Protein AF-A0A9Q9IT83-F1 (afdb_monomer_lite)

Sequence (117 aa):
MTSSQVRGDVVDVLTTDHREVTALLGEIRATTDPQARRDLADTAISELVRHTVAEERGRVPHEELTELAAKVETAKKLAPTRPHPGAPNSELFHKLVGPGVGLVDRLRDKLTGRATG

Radius of gyration: 18.17 Å; chains: 1; bounding box: 40×49×37 Å

Secondary structure (DSSP, 8-state):
--HHHHHHHHHHHHHHHHHHHHHHHHHHHH---HHHHHHHHHHHHHHHHHHHHHHHTS---HHHHHHHHHHHHHHHHHS-SS--TT----HHHHHHTHHHHHHHHHHHHHHTTPPP-

pLDDT: mean 71.19, std 15.66, range [37.88, 97.19]

Structure (mmCIF, N/CA/C/O backbone):
data_AF-A0A9Q9IT83-F1
#
_entry.id   AF-A0A9Q9IT83-F1
#
loop_
_atom_site.group_PDB
_atom_site.id
_atom_site.type_symbol
_atom_site.label_atom_id
_atom_site.label_alt_id
_atom_site.label_comp_id
_atom_site.label_asym_id
_atom_site.label_entity_id
_atom_site.label_seq_id
_atom_site.pdbx_PDB_ins_code
_atom_site.Cartn_x
_atom_site.Cartn_y
_atom_site.Cartn_z
_atom_site.occupancy
_atom_site.B_iso_or_equiv
_atom_site.auth_seq_id
_atom_site.auth_comp_id
_atom_site.auth_asym_id
_atom_site.auth_atom_id
_atom_site.pdbx_PDB_model_num
ATOM 1 N N . MET A 1 1 ? -18.956 20.561 7.533 1.00 47.31 1 MET A N 1
ATOM 2 C CA . MET A 1 1 ? -18.461 19.264 7.017 1.00 47.31 1 MET A CA 1
ATOM 3 C C . MET A 1 1 ? -18.379 18.312 8.201 1.00 47.31 1 MET A C 1
ATOM 5 O O . MET A 1 1 ? -17.879 18.726 9.239 1.00 47.3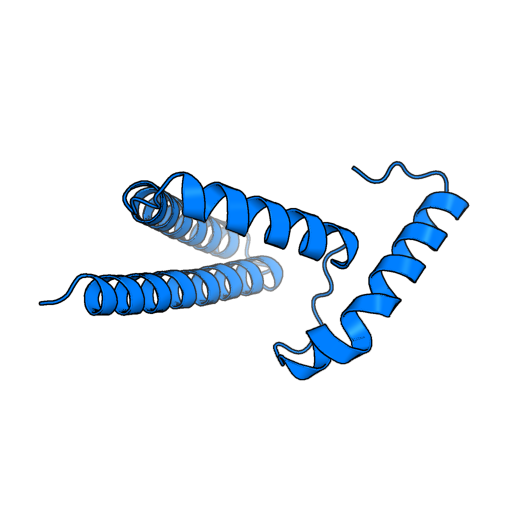1 1 MET A O 1
ATOM 9 N N . THR A 1 2 ? -18.983 17.126 8.120 1.00 47.88 2 THR A N 1
ATOM 10 C CA . THR A 1 2 ? -19.104 16.186 9.252 1.00 47.88 2 THR A CA 1
ATOM 11 C C . THR A 1 2 ? -17.830 15.342 9.403 1.00 47.88 2 THR A C 1
ATOM 13 O O . THR A 1 2 ? -17.149 15.063 8.419 1.00 47.88 2 THR A O 1
ATOM 16 N N . SER A 1 3 ? -17.496 14.918 10.628 1.00 56.59 3 SER A N 1
ATOM 17 C CA . SER A 1 3 ? -16.294 14.110 10.927 1.00 56.59 3 SER A CA 1
ATOM 18 C C . SER A 1 3 ? -16.241 12.781 10.160 1.00 56.59 3 SER A C 1
ATOM 20 O O . SER A 1 3 ? -15.165 12.307 9.809 1.00 56.59 3 SER A O 1
ATOM 22 N N . SER A 1 4 ? -17.405 12.211 9.845 1.00 59.00 4 SER A N 1
ATOM 23 C CA . SER A 1 4 ? -17.544 10.999 9.032 1.00 59.00 4 SER A CA 1
ATOM 24 C C . SER A 1 4 ? -17.077 11.187 7.585 1.00 59.00 4 SER A C 1
ATOM 26 O O . SER A 1 4 ? -16.536 10.245 7.012 1.00 59.00 4 SER A O 1
ATOM 28 N N . GLN A 1 5 ? -17.243 12.379 7.003 1.00 55.31 5 GLN A N 1
ATOM 29 C CA . GLN A 1 5 ? -16.873 12.634 5.610 1.00 55.31 5 GLN A CA 1
ATOM 30 C C . GLN A 1 5 ? -15.370 12.886 5.445 1.00 55.31 5 GLN A C 1
ATOM 32 O O . GLN A 1 5 ? -14.778 12.411 4.486 1.00 55.31 5 GLN A O 1
ATOM 37 N N . VAL A 1 6 ? -14.739 13.541 6.427 1.00 60.88 6 VAL A N 1
ATOM 38 C CA . VAL A 1 6 ? -13.271 13.689 6.490 1.00 60.88 6 VAL A CA 1
ATOM 39 C C . VAL A 1 6 ? -12.588 12.324 6.645 1.00 60.88 6 VAL A C 1
ATOM 41 O O . VAL A 1 6 ? -11.530 12.088 6.077 1.00 60.88 6 VAL A O 1
ATOM 44 N N . ARG A 1 7 ? -13.206 11.394 7.384 1.00 59.25 7 ARG A N 1
ATOM 45 C CA . ARG A 1 7 ? -12.665 10.045 7.587 1.00 59.25 7 ARG A CA 1
ATOM 46 C C . ARG A 1 7 ? -12.676 9.190 6.314 1.00 59.25 7 ARG A C 1
ATOM 48 O O . ARG A 1 7 ? -11.723 8.452 6.101 1.00 59.25 7 ARG A O 1
ATOM 55 N N . GLY A 1 8 ? -13.728 9.280 5.496 1.00 63.31 8 GLY A N 1
ATOM 56 C CA . GLY A 1 8 ? -13.794 8.571 4.210 1.00 63.31 8 GLY A CA 1
ATOM 57 C C . GLY A 1 8 ? -12.712 9.043 3.237 1.00 63.31 8 GLY A C 1
ATOM 58 O O . GLY A 1 8 ? -11.978 8.226 2.698 1.00 63.31 8 GLY A O 1
ATOM 59 N N . ASP A 1 9 ? -12.544 10.361 3.132 1.00 73.38 9 ASP A N 1
ATOM 60 C CA . ASP A 1 9 ? -11.536 11.007 2.281 1.00 73.38 9 ASP A CA 1
ATOM 61 C C . ASP A 1 9 ? -10.099 10.582 2.645 1.00 73.38 9 ASP A C 1
ATOM 63 O O . ASP A 1 9 ? -9.320 10.175 1.787 1.00 73.38 9 ASP A O 1
ATOM 67 N N . VAL A 1 10 ? -9.766 10.551 3.942 1.00 70.75 10 VAL A N 1
ATOM 68 C CA . VAL A 1 10 ? -8.450 10.077 4.410 1.00 70.75 10 VAL A CA 1
ATOM 69 C C . VAL A 1 10 ? -8.222 8.602 4.068 1.00 70.75 10 VAL A C 1
ATOM 71 O O . VAL A 1 10 ? -7.132 8.241 3.638 1.00 70.75 10 VAL A O 1
ATOM 74 N N . VAL A 1 11 ? -9.228 7.737 4.231 1.00 73.50 11 VAL A N 1
ATOM 75 C CA . VAL A 1 11 ? -9.090 6.305 3.910 1.00 73.50 11 VAL A CA 1
ATOM 76 C C . VAL A 1 11 ? -8.863 6.088 2.412 1.00 73.50 11 VAL A C 1
ATOM 78 O O . VAL A 1 11 ? -8.021 5.265 2.044 1.00 73.50 11 VAL A O 1
ATOM 81 N N . ASP A 1 12 ? -9.570 6.822 1.555 1.00 73.56 12 ASP A N 1
ATOM 82 C CA . ASP A 1 12 ? -9.425 6.717 0.100 1.00 73.56 12 ASP A CA 1
ATOM 83 C C . ASP A 1 12 ? -8.045 7.196 -0.371 1.00 73.56 12 ASP A C 1
ATOM 85 O O . ASP A 1 12 ? -7.401 6.518 -1.180 1.00 73.56 12 ASP A O 1
ATOM 89 N N . VAL A 1 13 ? -7.550 8.307 0.186 1.00 74.31 13 VAL A N 1
ATOM 90 C CA . VAL A 1 13 ? -6.193 8.817 -0.075 1.00 74.31 13 VAL A CA 1
ATOM 91 C C . VAL A 1 13 ? -5.141 7.797 0.363 1.00 74.31 13 VAL A C 1
ATOM 93 O O . VAL A 1 13 ? -4.350 7.348 -0.461 1.00 74.31 13 VAL A O 1
ATOM 96 N N . LEU A 1 14 ? -5.190 7.328 1.614 1.00 72.31 14 LEU A N 1
ATOM 97 C CA . LEU A 1 14 ? -4.208 6.368 2.136 1.00 72.31 14 LEU A CA 1
ATOM 98 C C . LEU A 1 14 ? -4.229 5.031 1.373 1.00 72.31 14 LEU A C 1
ATOM 100 O O . LEU A 1 14 ? -3.191 4.409 1.147 1.00 72.31 14 LEU A O 1
ATOM 104 N N . THR A 1 15 ? -5.405 4.579 0.933 1.00 77.94 15 THR A N 1
ATOM 105 C CA . THR A 1 15 ? -5.525 3.353 0.128 1.00 77.94 15 THR A CA 1
ATOM 106 C C . THR A 1 15 ? -4.957 3.538 -1.280 1.00 77.94 15 THR A C 1
ATOM 108 O O . THR A 1 15 ? -4.418 2.588 -1.855 1.00 77.94 15 THR A O 1
ATOM 111 N N . THR A 1 16 ? -5.079 4.738 -1.847 1.00 78.31 16 THR A N 1
ATOM 112 C CA . THR A 1 16 ? -4.497 5.086 -3.149 1.00 78.31 16 THR A CA 1
ATOM 113 C C . THR A 1 16 ? -2.975 5.109 -3.056 1.00 78.31 16 THR A C 1
ATOM 115 O O . THR A 1 16 ? -2.329 4.372 -3.804 1.00 78.31 16 THR A O 1
ATOM 118 N N . ASP A 1 17 ? -2.421 5.806 -2.061 1.00 77.12 17 ASP A N 1
ATOM 119 C CA . ASP A 1 17 ? -0.977 5.860 -1.794 1.00 77.12 17 ASP A CA 1
ATOM 120 C C . ASP A 1 17 ? -0.364 4.450 -1.685 1.00 77.12 17 ASP A C 1
ATOM 122 O O . ASP A 1 17 ? 0.663 4.140 -2.291 1.00 77.12 17 ASP A O 1
ATOM 126 N N . HIS A 1 18 ? -1.028 3.531 -0.972 1.00 80.62 18 HIS A N 1
ATOM 127 C CA . HIS A 1 18 ? -0.556 2.150 -0.836 1.00 80.62 18 HIS A CA 1
ATOM 128 C C . HIS A 1 18 ? -0.464 1.389 -2.167 1.00 80.62 18 HIS A C 1
ATOM 130 O O . HIS A 1 18 ? 0.444 0.566 -2.356 1.00 80.62 18 HIS A O 1
ATOM 136 N N . ARG A 1 19 ? -1.390 1.629 -3.104 1.00 80.50 19 ARG A N 1
ATOM 137 C CA . ARG A 1 19 ? -1.344 0.997 -4.433 1.00 80.50 19 ARG A CA 1
ATOM 138 C C . ARG A 1 19 ? -0.169 1.529 -5.245 1.00 80.50 19 ARG A C 1
ATOM 140 O O . ARG A 1 19 ? 0.508 0.737 -5.899 1.00 80.50 19 ARG A O 1
ATOM 147 N N . GLU A 1 20 ? 0.096 2.827 -5.159 1.00 81.06 20 GLU A N 1
ATOM 148 C CA . GLU A 1 20 ? 1.208 3.484 -5.850 1.00 81.06 20 GLU A CA 1
ATOM 149 C C . GLU A 1 20 ? 2.563 2.984 -5.338 1.00 81.06 20 GLU A C 1
ATOM 151 O O . GLU A 1 20 ? 3.407 2.555 -6.127 1.00 81.06 20 GLU A O 1
ATOM 156 N N . VAL A 1 21 ? 2.740 2.889 -4.016 1.00 82.25 21 VAL A N 1
ATOM 157 C CA . VAL A 1 21 ? 3.953 2.300 -3.418 1.00 82.25 21 VAL A CA 1
ATOM 158 C C . VAL A 1 21 ? 4.129 0.837 -3.840 1.00 82.25 21 VAL A C 1
ATOM 160 O O . VAL A 1 21 ? 5.237 0.401 -4.158 1.00 82.25 21 VAL A O 1
ATOM 163 N N . THR A 1 22 ? 3.043 0.061 -3.895 1.00 82.25 22 THR A N 1
ATOM 164 C CA . THR A 1 22 ? 3.103 -1.342 -4.341 1.00 82.25 22 THR A CA 1
ATOM 165 C C . THR A 1 22 ? 3.547 -1.457 -5.802 1.00 82.25 22 THR A C 1
ATOM 167 O O . THR A 1 22 ? 4.334 -2.353 -6.125 1.00 82.25 22 THR A O 1
ATOM 170 N N . ALA A 1 23 ? 3.090 -0.551 -6.671 1.00 83.50 23 ALA A N 1
ATOM 171 C CA . ALA A 1 23 ? 3.515 -0.486 -8.066 1.00 83.50 23 ALA A CA 1
ATOM 172 C C . ALA A 1 23 ? 5.014 -0.166 -8.183 1.00 83.50 23 ALA A C 1
ATOM 174 O O . ALA A 1 23 ? 5.740 -0.924 -8.829 1.00 83.50 23 ALA A O 1
ATOM 175 N N . LEU A 1 24 ? 5.505 0.844 -7.452 1.00 83.88 24 LEU A N 1
ATOM 176 C CA . LEU A 1 24 ? 6.933 1.197 -7.404 1.00 83.88 24 LEU A CA 1
ATOM 177 C C . LEU A 1 24 ? 7.806 0.012 -6.958 1.00 83.88 24 LEU A C 1
ATOM 179 O O . LEU A 1 24 ? 8.824 -0.293 -7.578 1.00 83.88 24 LEU A O 1
ATOM 183 N N . LEU A 1 25 ? 7.389 -0.731 -5.927 1.00 87.19 25 LEU A N 1
ATOM 184 C CA . LEU A 1 25 ? 8.092 -1.944 -5.479 1.00 87.19 25 LEU A CA 1
ATOM 185 C C . LEU A 1 25 ? 8.049 -3.083 -6.510 1.00 87.19 25 LEU A C 1
ATOM 187 O O . LEU A 1 25 ? 8.918 -3.963 -6.506 1.00 87.19 25 LEU A O 1
ATOM 191 N N . GLY A 1 26 ? 7.015 -3.128 -7.349 1.00 85.94 26 GLY A N 1
ATOM 192 C CA . GLY A 1 26 ? 6.941 -4.022 -8.502 1.00 85.94 26 GLY A CA 1
ATOM 193 C C . GLY A 1 26 ? 7.976 -3.649 -9.563 1.00 85.94 26 GLY A C 1
ATOM 194 O O . GLY A 1 26 ? 8.749 -4.506 -9.993 1.00 85.94 26 GLY A O 1
ATOM 195 N N . GLU A 1 27 ? 8.056 -2.368 -9.916 1.00 88.88 27 GLU A N 1
ATOM 196 C CA . GLU A 1 27 ? 9.000 -1.836 -10.906 1.00 88.88 27 GLU A CA 1
ATOM 197 C C . GLU A 1 27 ? 10.461 -1.998 -10.470 1.00 88.88 27 GLU A C 1
ATOM 199 O O . GLU A 1 27 ? 11.288 -2.471 -11.250 1.00 88.88 27 GLU A O 1
ATOM 204 N N . ILE A 1 28 ? 10.773 -1.729 -9.197 1.00 92.06 28 ILE A N 1
ATOM 205 C CA . ILE A 1 28 ? 12.103 -1.961 -8.602 1.00 92.06 28 ILE A CA 1
ATOM 206 C C . ILE A 1 28 ? 12.538 -3.424 -8.753 1.00 92.06 28 ILE A C 1
ATOM 208 O O . ILE A 1 28 ? 13.716 -3.703 -8.983 1.00 92.06 28 ILE A O 1
ATOM 212 N N . ARG A 1 29 ? 11.601 -4.370 -8.611 1.00 89.19 29 ARG A N 1
ATOM 213 C CA . ARG A 1 29 ? 11.876 -5.807 -8.765 1.00 89.19 29 ARG A CA 1
ATOM 214 C C . ARG A 1 29 ? 12.043 -6.223 -10.223 1.00 89.19 29 ARG A C 1
ATOM 216 O O . ARG A 1 29 ? 12.793 -7.158 -10.487 1.00 89.19 29 ARG A O 1
ATOM 223 N N . ALA A 1 30 ? 11.344 -5.563 -11.142 1.00 91.88 30 ALA A N 1
ATOM 224 C CA . ALA A 1 30 ? 11.400 -5.860 -12.569 1.00 91.88 30 ALA A CA 1
ATOM 225 C C . ALA A 1 30 ? 12.609 -5.219 -13.272 1.00 91.88 30 ALA A C 1
ATOM 227 O O . ALA A 1 30 ? 13.081 -5.750 -14.276 1.00 91.88 30 ALA A O 1
ATOM 228 N N . THR A 1 31 ? 13.118 -4.092 -12.765 1.00 93.44 31 THR A N 1
ATOM 229 C CA . THR A 1 31 ? 14.202 -3.355 -13.421 1.00 93.44 31 THR A CA 1
ATOM 230 C C . THR A 1 31 ? 15.576 -4.001 -13.220 1.00 93.44 31 THR A C 1
ATOM 232 O O . THR A 1 31 ? 15.989 -4.368 -12.114 1.00 93.44 31 THR A O 1
ATOM 235 N N . THR A 1 32 ? 16.332 -4.102 -14.312 1.00 94.69 32 THR A N 1
ATOM 236 C CA . THR A 1 32 ? 17.718 -4.589 -14.308 1.00 94.69 32 THR A CA 1
ATOM 237 C C . THR A 1 32 ? 18.741 -3.456 -14.287 1.00 94.69 32 THR A C 1
ATOM 239 O O . THR A 1 32 ? 19.891 -3.701 -13.924 1.00 94.69 32 THR A O 1
ATOM 242 N N . ASP A 1 33 ? 18.342 -2.231 -14.645 1.00 97.19 33 ASP A N 1
ATOM 243 C CA . ASP A 1 33 ? 19.225 -1.064 -14.652 1.00 97.19 33 ASP A CA 1
ATOM 244 C C . ASP A 1 33 ? 19.501 -0.576 -13.216 1.00 97.19 33 ASP A C 1
ATOM 246 O O . ASP A 1 33 ? 18.568 -0.205 -12.496 1.00 97.19 33 ASP A O 1
ATOM 250 N N . PRO A 1 34 ? 20.771 -0.551 -12.765 1.00 94.50 34 PRO A N 1
ATOM 251 C CA . PRO A 1 34 ? 21.116 -0.072 -11.434 1.00 94.50 34 PRO A CA 1
ATOM 252 C C . PRO A 1 34 ? 20.749 1.390 -11.175 1.00 94.50 34 PRO A C 1
ATOM 254 O O . PRO A 1 34 ? 20.497 1.717 -10.016 1.00 94.50 34 PRO A O 1
ATOM 257 N N . GLN A 1 35 ? 20.762 2.260 -12.192 1.00 94.69 35 GLN A N 1
ATOM 258 C CA . GLN A 1 35 ? 20.426 3.673 -12.002 1.00 94.69 35 GLN A CA 1
ATOM 259 C C . GLN A 1 35 ? 18.917 3.852 -11.846 1.00 94.69 35 GLN A C 1
ATOM 261 O O . GLN A 1 35 ? 18.490 4.325 -10.797 1.00 94.69 35 GLN A O 1
ATOM 266 N N . ALA A 1 36 ? 18.116 3.345 -12.786 1.00 93.25 36 ALA A N 1
ATOM 267 C CA . ALA A 1 36 ? 16.658 3.364 -12.669 1.00 93.25 36 ALA A CA 1
ATOM 268 C C . ALA A 1 36 ? 16.164 2.706 -11.372 1.00 93.25 36 ALA A C 1
ATOM 270 O O . ALA A 1 36 ? 15.224 3.186 -10.746 1.00 93.25 36 ALA A O 1
ATOM 271 N N . ARG A 1 37 ? 16.818 1.629 -10.911 1.00 95.69 37 ARG A N 1
ATOM 272 C 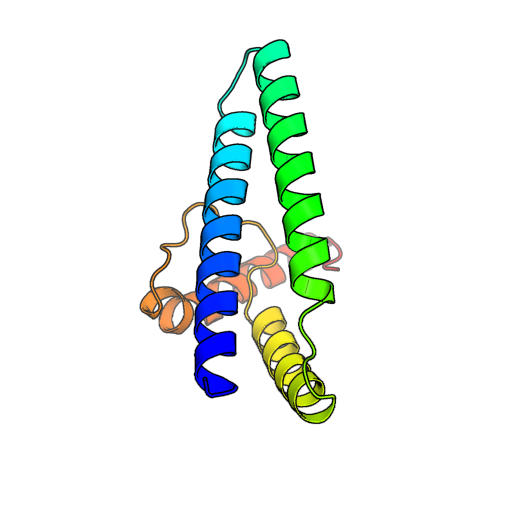CA . ARG A 1 37 ? 16.473 0.998 -9.628 1.00 95.69 37 ARG A CA 1
ATOM 273 C C . ARG A 1 37 ? 16.671 1.928 -8.432 1.00 95.69 37 ARG A C 1
ATOM 275 O O . ARG A 1 37 ? 15.875 1.868 -7.500 1.00 95.69 37 ARG A O 1
ATOM 282 N N . ARG A 1 38 ? 17.736 2.738 -8.432 1.00 94.06 38 ARG A N 1
ATOM 283 C CA . ARG A 1 38 ? 17.983 3.730 -7.375 1.00 94.06 38 ARG A CA 1
ATOM 284 C C . ARG A 1 38 ? 16.939 4.836 -7.420 1.00 94.06 38 ARG A C 1
ATOM 286 O O . ARG A 1 38 ? 16.328 5.104 -6.397 1.00 94.06 38 ARG A O 1
ATOM 293 N N . ASP A 1 39 ? 16.665 5.373 -8.604 1.00 95.75 39 ASP A N 1
ATOM 294 C CA . ASP A 1 39 ? 15.706 6.469 -8.775 1.00 95.75 39 ASP A CA 1
ATOM 295 C C . ASP A 1 39 ? 14.281 6.050 -8.341 1.00 95.75 39 ASP A C 1
ATOM 297 O O . ASP A 1 39 ? 13.572 6.788 -7.649 1.00 95.75 39 ASP A O 1
ATOM 301 N N . LEU A 1 40 ? 13.874 4.816 -8.665 1.00 94.25 40 LEU A N 1
ATOM 302 C CA . LEU A 1 40 ? 12.609 4.238 -8.200 1.00 94.25 40 LEU A CA 1
ATOM 303 C C . LEU A 1 40 ? 12.589 4.015 -6.680 1.00 94.25 40 LEU A C 1
ATOM 305 O O . LEU A 1 40 ? 11.559 4.232 -6.040 1.00 94.25 40 LEU A O 1
ATOM 309 N N . ALA A 1 41 ? 13.709 3.589 -6.089 1.00 92.38 41 ALA A N 1
ATOM 310 C CA . ALA A 1 41 ? 13.816 3.414 -4.642 1.00 92.38 41 ALA A CA 1
ATOM 311 C C . ALA A 1 41 ? 13.718 4.755 -3.899 1.00 92.38 41 ALA A C 1
ATOM 313 O O . ALA A 1 41 ? 12.986 4.842 -2.916 1.00 92.38 41 ALA A O 1
ATOM 314 N N . ASP A 1 42 ? 14.378 5.802 -4.394 1.00 94.81 42 ASP A N 1
ATOM 315 C CA . ASP A 1 42 ? 14.291 7.153 -3.830 1.00 94.81 42 ASP A CA 1
ATOM 316 C C . ASP A 1 42 ? 12.854 7.691 -3.893 1.00 94.81 42 ASP A C 1
ATOM 318 O O . ASP A 1 42 ? 12.351 8.263 -2.922 1.00 94.81 42 ASP A O 1
ATOM 322 N N . THR A 1 43 ? 12.155 7.421 -4.999 1.00 93.69 43 THR A N 1
ATOM 323 C CA . THR A 1 43 ? 10.730 7.747 -5.149 1.00 93.69 43 THR A CA 1
ATOM 324 C C . THR A 1 43 ? 9.879 7.010 -4.110 1.00 93.69 43 THR A C 1
ATOM 326 O O . THR A 1 43 ? 9.114 7.640 -3.381 1.00 93.69 43 THR A O 1
ATOM 329 N N . ALA A 1 44 ? 10.056 5.693 -3.967 1.00 89.12 44 ALA A N 1
ATOM 330 C CA . ALA A 1 44 ? 9.324 4.895 -2.981 1.00 89.12 44 ALA A CA 1
ATOM 331 C C . ALA A 1 44 ? 9.582 5.358 -1.536 1.00 89.12 44 ALA A C 1
ATOM 333 O O . ALA A 1 44 ? 8.658 5.390 -0.724 1.00 89.12 44 ALA A O 1
ATOM 334 N N . ILE A 1 45 ? 10.819 5.752 -1.213 1.00 90.38 45 ILE A N 1
ATOM 335 C CA . ILE A 1 45 ? 11.179 6.308 0.098 1.00 90.38 45 ILE A CA 1
ATOM 336 C C . ILE A 1 45 ? 10.446 7.632 0.344 1.00 90.38 45 ILE A C 1
ATOM 338 O O . ILE A 1 45 ? 9.890 7.823 1.425 1.00 90.38 45 ILE A O 1
ATOM 342 N N . SER A 1 46 ? 10.416 8.535 -0.641 1.00 89.50 46 SER A N 1
ATOM 343 C CA . SER A 1 46 ? 9.718 9.822 -0.515 1.00 89.50 46 SER A CA 1
ATOM 344 C C . SER A 1 46 ? 8.221 9.641 -0.248 1.00 89.50 46 SER A C 1
ATOM 346 O O . SER A 1 46 ? 7.677 10.271 0.664 1.00 89.50 46 SER A O 1
ATOM 348 N N . GLU A 1 47 ? 7.573 8.740 -0.990 1.00 87.06 47 GLU A N 1
ATOM 349 C CA . GLU A 1 47 ? 6.147 8.446 -0.821 1.00 87.06 47 GLU A CA 1
ATOM 350 C C . GLU A 1 47 ? 5.853 7.787 0.537 1.00 87.06 47 GLU A C 1
ATOM 352 O O . GLU A 1 47 ? 4.950 8.227 1.246 1.00 87.06 47 GLU A O 1
ATOM 357 N N . LEU A 1 48 ? 6.671 6.827 0.988 1.00 85.94 48 LEU A N 1
ATOM 358 C CA . LEU A 1 48 ? 6.526 6.206 2.316 1.00 85.94 48 LEU A CA 1
ATOM 359 C C . LEU A 1 48 ? 6.656 7.216 3.465 1.00 85.94 48 LEU A C 1
ATOM 361 O O . LEU A 1 48 ? 5.894 7.175 4.435 1.00 85.94 48 LEU A O 1
ATOM 365 N N . VAL A 1 49 ? 7.612 8.142 3.374 1.00 86.56 49 VAL A N 1
ATOM 366 C CA . VAL A 1 49 ? 7.784 9.188 4.393 1.00 86.56 49 VAL A CA 1
ATOM 367 C C . VAL A 1 49 ? 6.571 10.117 4.419 1.00 86.56 49 VAL A C 1
ATOM 369 O O . VAL A 1 49 ? 6.078 10.453 5.495 1.00 86.56 49 VAL A O 1
ATOM 372 N N . ARG A 1 50 ? 6.049 10.511 3.252 1.00 80.81 50 ARG A N 1
ATOM 373 C CA . ARG A 1 50 ? 4.840 11.345 3.168 1.00 80.81 50 ARG A CA 1
ATOM 374 C C . ARG A 1 50 ? 3.623 10.629 3.759 1.00 80.81 50 ARG A C 1
ATOM 376 O O . ARG A 1 50 ? 2.884 11.241 4.530 1.00 80.81 50 ARG A O 1
ATOM 383 N N . HIS A 1 51 ? 3.465 9.348 3.438 1.00 78.50 51 HIS A N 1
ATOM 384 C CA . HIS A 1 51 ? 2.364 8.502 3.883 1.00 78.50 51 HIS A CA 1
ATOM 385 C C . HIS A 1 51 ? 2.349 8.325 5.407 1.00 78.50 51 HIS A C 1
ATOM 387 O O . HIS A 1 51 ? 1.364 8.663 6.055 1.00 78.50 51 HIS A O 1
ATOM 393 N N . THR A 1 52 ? 3.474 7.926 6.009 1.00 78.88 52 THR A N 1
ATOM 394 C CA . THR A 1 52 ? 3.571 7.739 7.472 1.00 78.88 52 THR A CA 1
ATOM 395 C C . THR A 1 52 ? 3.295 9.029 8.250 1.00 78.88 52 THR A C 1
ATOM 397 O O . THR A 1 52 ? 2.601 9.017 9.262 1.00 78.88 52 THR A O 1
ATOM 400 N N . VAL A 1 53 ? 3.755 10.185 7.757 1.00 78.31 53 VAL A N 1
ATOM 401 C CA . VAL A 1 53 ? 3.442 11.489 8.369 1.00 78.31 53 VAL A CA 1
ATOM 402 C C . VAL A 1 53 ? 1.949 11.828 8.274 1.00 78.31 53 VAL A C 1
ATOM 404 O O . VAL A 1 53 ? 1.418 12.486 9.173 1.00 78.31 53 VAL A O 1
ATOM 407 N N . ALA A 1 54 ? 1.268 11.425 7.200 1.00 68.19 54 ALA A N 1
ATOM 408 C CA . ALA A 1 54 ? -0.173 11.608 7.055 1.00 68.19 54 ALA A CA 1
ATOM 409 C C . ALA A 1 54 ? -0.964 10.679 7.993 1.00 68.19 54 ALA A C 1
ATOM 411 O O . ALA A 1 54 ? -1.896 11.142 8.653 1.00 68.19 54 ALA A O 1
ATOM 412 N N . GLU A 1 55 ? -0.553 9.414 8.114 1.00 68.38 55 GLU A N 1
ATOM 413 C CA . GLU A 1 55 ? -1.175 8.420 8.998 1.00 68.38 55 GLU A CA 1
ATOM 414 C C . GLU A 1 55 ? -1.071 8.808 10.479 1.00 68.38 55 GLU A C 1
ATOM 416 O O . GLU A 1 55 ? -2.080 8.821 11.184 1.00 68.38 55 GLU A O 1
ATOM 421 N N . GLU A 1 56 ? 0.108 9.231 10.943 1.00 67.44 56 GLU A N 1
ATOM 422 C CA . GLU A 1 56 ? 0.345 9.626 12.344 1.00 67.44 56 GLU A CA 1
ATOM 423 C C . GLU A 1 56 ? -0.452 10.875 12.766 1.00 67.44 56 GLU A C 1
ATOM 425 O O . GLU A 1 56 ? -0.722 11.108 13.947 1.00 67.44 56 GLU A O 1
ATOM 430 N N . ARG A 1 57 ? -0.861 11.709 11.803 1.00 63.59 57 ARG A N 1
ATOM 431 C CA . ARG A 1 57 ? -1.723 12.877 12.060 1.00 63.59 57 ARG A CA 1
ATOM 432 C C . ARG A 1 57 ? -3.199 12.498 12.203 1.00 63.59 57 ARG A C 1
ATOM 434 O O . ARG A 1 57 ? -3.982 13.309 12.708 1.00 63.59 57 ARG A O 1
ATOM 441 N N . GLY A 1 58 ? -3.587 11.289 11.799 1.00 64.25 58 GLY A N 1
ATOM 442 C CA . GLY A 1 58 ? -4.924 10.742 11.989 1.00 64.25 58 GLY A CA 1
ATOM 443 C C . GLY A 1 58 ? -5.167 10.358 13.448 1.00 64.25 58 GLY A C 1
ATOM 444 O O . GLY A 1 58 ? -4.666 9.353 13.940 1.00 64.25 58 GLY A O 1
ATOM 445 N N . ARG A 1 59 ? -5.973 11.139 14.175 1.00 64.88 59 ARG A N 1
ATOM 446 C CA . ARG A 1 59 ? -6.373 10.779 15.545 1.00 64.88 59 ARG A CA 1
ATOM 447 C C . ARG A 1 59 ? -7.429 9.676 15.526 1.00 64.88 59 ARG A C 1
ATOM 449 O O . ARG A 1 59 ? -8.579 9.934 15.178 1.00 64.88 59 ARG A O 1
ATOM 456 N N . VAL A 1 60 ? -7.052 8.484 15.982 1.00 72.69 60 VAL A N 1
ATOM 457 C CA . VAL A 1 60 ? -7.983 7.394 16.304 1.00 72.69 60 VAL A CA 1
ATOM 458 C C . VAL A 1 60 ? -8.213 7.368 17.824 1.00 72.69 60 VAL A C 1
ATOM 460 O O . VAL A 1 60 ? -7.239 7.382 18.582 1.00 72.69 60 VAL A O 1
ATOM 463 N N . PRO A 1 61 ? -9.467 7.366 18.312 1.00 82.62 61 PRO A N 1
ATOM 464 C CA . PRO A 1 61 ? -9.765 7.216 19.736 1.00 82.62 61 PRO A CA 1
ATOM 465 C C . PRO A 1 61 ? -9.205 5.908 20.313 1.00 82.62 61 PRO A C 1
ATOM 467 O O . PRO A 1 61 ? -9.199 4.876 19.648 1.00 82.62 61 PRO A O 1
ATOM 470 N N . HIS A 1 62 ? -8.793 5.920 21.584 1.00 78.44 62 HIS A N 1
ATOM 471 C CA . HIS A 1 62 ? -8.188 4.745 22.224 1.00 78.44 62 HIS A CA 1
ATOM 472 C C . HIS A 1 62 ? -9.114 3.515 22.228 1.00 78.44 62 HIS A C 1
ATOM 474 O O . HIS A 1 62 ? -8.649 2.395 22.042 1.00 78.44 62 HIS A O 1
ATOM 480 N N . GLU A 1 63 ? -10.417 3.694 22.442 1.00 77.12 63 GLU A N 1
ATOM 481 C CA . GLU A 1 63 ? -11.379 2.583 22.428 1.00 77.12 63 GLU A CA 1
ATOM 482 C C . GLU A 1 63 ? -11.420 1.883 21.062 1.00 77.12 63 GLU A C 1
ATOM 484 O O . GLU A 1 63 ? -11.361 0.657 20.976 1.00 77.12 63 GLU A O 1
ATOM 489 N N . GLU A 1 64 ? -11.400 2.675 19.991 1.00 80.44 64 GLU A N 1
ATOM 490 C CA . GLU A 1 64 ? -11.355 2.186 18.619 1.00 80.44 64 GLU A CA 1
ATOM 491 C C . GLU A 1 64 ? -10.016 1.495 18.299 1.00 80.44 64 GLU A C 1
ATOM 493 O O . GLU A 1 64 ? -10.009 0.448 17.650 1.00 80.44 64 GLU A O 1
ATOM 498 N N . LEU A 1 65 ? -8.890 1.994 18.828 1.00 80.88 65 LEU A N 1
ATOM 499 C CA . LEU A 1 65 ? -7.590 1.313 18.734 1.00 80.88 65 LEU A CA 1
ATOM 500 C C . LEU A 1 65 ? -7.601 -0.067 19.409 1.00 80.88 65 LEU A C 1
ATOM 502 O O . LEU A 1 65 ? -7.028 -1.011 18.865 1.00 80.88 65 LEU A O 1
ATOM 506 N N . THR A 1 66 ? -8.267 -0.214 20.558 1.00 80.81 66 THR A N 1
ATOM 507 C CA . THR A 1 66 ? -8.400 -1.507 21.252 1.00 80.81 66 THR A CA 1
ATOM 508 C C . THR A 1 66 ? -9.181 -2.516 20.406 1.00 80.81 66 THR A C 1
ATOM 510 O O . THR A 1 66 ? -8.790 -3.682 20.300 1.00 80.81 66 THR A O 1
ATOM 513 N N . GLU A 1 67 ? -10.265 -2.078 19.761 1.00 82.88 67 GLU A N 1
ATOM 514 C CA . GLU A 1 67 ? -11.060 -2.930 18.872 1.00 82.88 67 GLU A CA 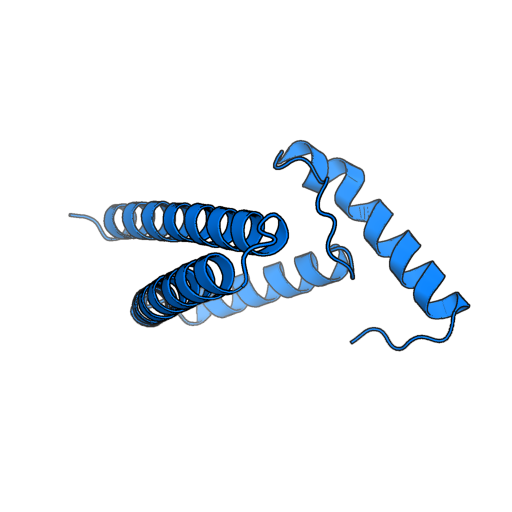1
ATOM 515 C C 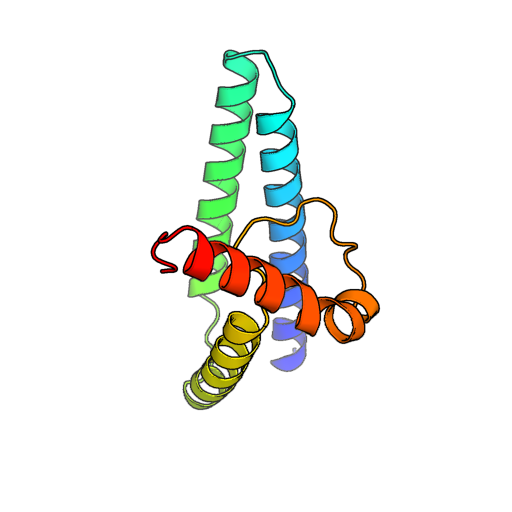. GLU A 1 67 ? -10.275 -3.326 17.608 1.00 82.88 67 GLU A C 1
ATOM 517 O O . GLU A 1 67 ? -10.261 -4.497 17.210 1.00 82.88 67 GLU A O 1
ATOM 522 N N . LEU A 1 68 ? -9.572 -2.368 16.996 1.00 80.56 68 LEU A N 1
ATOM 523 C CA . LEU A 1 68 ? -8.682 -2.612 15.858 1.00 80.56 68 LEU A CA 1
ATOM 524 C C . LEU A 1 68 ? -7.559 -3.591 16.213 1.00 80.56 68 LEU A C 1
ATOM 526 O O . LEU A 1 68 ? -7.293 -4.507 15.435 1.00 80.56 68 LEU A O 1
ATOM 530 N N . ALA A 1 69 ? -6.950 -3.471 17.395 1.00 80.12 69 ALA A N 1
ATOM 531 C CA . ALA A 1 69 ? -5.916 -4.394 17.857 1.00 80.12 69 ALA A CA 1
ATOM 532 C C . ALA A 1 69 ? -6.433 -5.843 17.930 1.00 80.12 69 ALA A C 1
ATOM 534 O O . ALA A 1 69 ? -5.783 -6.759 17.422 1.00 80.12 69 ALA A O 1
ATOM 535 N N . ALA A 1 70 ? -7.637 -6.063 18.472 1.00 82.31 70 ALA A N 1
ATOM 536 C CA . ALA A 1 70 ? -8.250 -7.395 18.524 1.00 82.31 70 ALA A CA 1
ATOM 537 C C . ALA A 1 70 ? -8.512 -7.984 17.121 1.00 82.31 70 ALA A C 1
ATOM 539 O O . ALA A 1 70 ? -8.293 -9.181 16.878 1.00 82.31 70 ALA A O 1
ATOM 540 N N . LYS A 1 71 ? -8.939 -7.142 16.171 1.00 74.62 71 LYS A N 1
ATOM 541 C CA . LYS A 1 71 ? -9.139 -7.524 14.763 1.00 74.62 71 LYS A CA 1
ATOM 542 C C . LYS A 1 71 ? -7.818 -7.883 14.078 1.00 74.62 71 LYS A C 1
ATOM 544 O O . LYS A 1 71 ? -7.750 -8.916 13.412 1.00 74.62 71 LYS A O 1
ATOM 549 N N . VAL A 1 72 ? -6.762 -7.095 14.287 1.00 76.31 72 VAL A N 1
ATOM 550 C CA . VAL A 1 72 ? -5.420 -7.350 13.736 1.00 76.31 72 VAL A CA 1
ATOM 551 C C . VAL A 1 72 ? -4.834 -8.653 14.273 1.00 76.31 72 VAL A C 1
ATOM 553 O O . VAL A 1 72 ? -4.332 -9.454 13.490 1.00 76.31 72 VAL A O 1
ATOM 556 N N . GLU A 1 73 ? -4.942 -8.927 15.574 1.00 79.06 73 GLU A N 1
ATOM 557 C CA . GLU A 1 73 ? -4.446 -10.185 16.154 1.00 79.06 73 GLU A CA 1
ATOM 558 C C . GLU A 1 73 ? -5.169 -11.416 15.595 1.00 79.06 73 GLU A C 1
ATOM 560 O O . GLU A 1 73 ? -4.567 -12.470 15.374 1.00 79.06 73 GLU A O 1
ATOM 565 N N . THR A 1 74 ? -6.459 -11.284 15.289 1.00 76.12 74 THR A N 1
ATOM 566 C CA . THR A 1 74 ? -7.220 -12.335 14.603 1.00 76.12 74 THR A CA 1
ATOM 567 C C . THR A 1 74 ? -6.765 -12.492 13.153 1.00 76.12 74 THR A C 1
ATOM 569 O O . THR A 1 74 ? -6.519 -13.611 12.699 1.00 76.12 74 THR A O 1
ATOM 572 N N . ALA A 1 75 ? -6.584 -11.379 12.438 1.00 71.88 75 ALA A N 1
ATOM 573 C CA . ALA A 1 75 ? -6.102 -11.379 11.063 1.00 71.88 75 ALA A CA 1
ATOM 574 C C . ALA A 1 75 ? -4.697 -11.991 10.953 1.00 71.88 75 ALA A C 1
ATOM 576 O O . ALA A 1 75 ? -4.500 -12.861 10.116 1.00 71.88 75 ALA A O 1
ATOM 577 N N . LYS A 1 76 ? -3.750 -11.649 11.838 1.00 66.06 76 LYS A N 1
ATOM 578 C CA . LYS A 1 76 ? -2.394 -12.237 11.890 1.00 66.06 76 LYS A CA 1
ATOM 579 C C . LYS A 1 76 ? -2.410 -13.754 12.066 1.00 66.06 76 LYS A C 1
ATOM 581 O O . LYS A 1 76 ? -1.611 -14.468 11.462 1.00 66.06 76 LYS A O 1
ATOM 586 N N . LYS A 1 77 ? -3.328 -14.281 12.882 1.00 73.12 77 LYS A N 1
ATOM 587 C CA . LYS A 1 77 ? -3.473 -15.735 13.069 1.00 73.12 77 LYS A CA 1
ATOM 588 C C . LYS A 1 77 ? -3.898 -16.441 11.784 1.00 73.12 77 LYS A C 1
ATOM 590 O O . LYS A 1 77 ? -3.529 -17.601 11.616 1.00 73.12 77 LYS A O 1
ATOM 595 N N . LEU A 1 78 ? -4.613 -15.760 10.896 1.00 65.38 78 LEU A N 1
ATOM 596 C CA . LEU A 1 78 ? -5.100 -16.294 9.622 1.00 65.38 78 LEU A CA 1
ATOM 597 C C . LEU A 1 78 ? -4.201 -15.917 8.435 1.00 65.38 78 LEU A C 1
ATOM 599 O O . LEU A 1 78 ? -4.199 -16.610 7.422 1.00 65.38 78 LEU A O 1
ATOM 603 N N . ALA A 1 79 ? -3.434 -14.836 8.561 1.00 56.75 79 ALA A N 1
ATOM 604 C CA . ALA A 1 79 ? -2.574 -14.320 7.514 1.00 56.75 79 ALA A CA 1
ATOM 605 C C . ALA A 1 79 ? -1.449 -15.318 7.184 1.00 56.75 79 ALA A C 1
ATOM 607 O O . ALA A 1 79 ? -0.874 -15.931 8.094 1.00 56.75 79 ALA A O 1
ATOM 608 N N . PRO A 1 80 ? -1.101 -15.480 5.896 1.00 66.38 80 PRO A N 1
ATOM 609 C CA . PRO A 1 80 ? 0.058 -16.265 5.504 1.00 66.38 80 PRO A CA 1
ATOM 610 C C . PRO A 1 80 ? 1.347 -15.690 6.095 1.00 66.38 80 PRO A C 1
ATOM 612 O O . PRO A 1 80 ? 1.562 -14.481 6.100 1.00 66.38 80 PRO A O 1
ATOM 615 N N . THR A 1 81 ? 2.236 -16.572 6.541 1.00 64.38 81 THR A N 1
ATOM 616 C CA . THR A 1 81 ? 3.546 -16.236 7.122 1.00 64.38 81 THR A CA 1
ATOM 617 C C . THR A 1 81 ? 4.590 -15.817 6.080 1.00 64.38 81 THR A C 1
ATOM 619 O O . THR A 1 81 ? 5.707 -15.449 6.438 1.00 64.38 81 THR A O 1
ATOM 622 N N . ARG A 1 82 ? 4.238 -15.841 4.786 1.00 57.44 82 ARG A N 1
ATOM 623 C CA . ARG A 1 82 ? 5.100 -15.443 3.664 1.00 57.44 82 ARG A CA 1
ATOM 624 C C . ARG A 1 82 ? 4.343 -14.629 2.606 1.00 57.44 82 ARG A C 1
ATOM 626 O O . ARG A 1 82 ? 3.124 -14.791 2.462 1.00 57.44 82 ARG A O 1
ATOM 633 N N . PRO A 1 83 ? 5.050 -13.783 1.826 1.00 54.47 83 PRO A N 1
ATOM 634 C CA . PRO A 1 83 ? 4.454 -13.051 0.716 1.00 54.47 83 PRO A CA 1
ATOM 635 C C . PRO A 1 83 ? 3.824 -14.021 -0.282 1.00 54.47 83 PRO A C 1
ATOM 637 O O . PRO A 1 83 ? 4.470 -14.952 -0.758 1.00 54.47 83 PRO A O 1
ATOM 640 N N . HIS A 1 84 ? 2.559 -13.789 -0.601 1.00 56.34 84 HIS A N 1
ATOM 641 C CA . HIS A 1 84 ? 1.760 -14.573 -1.536 1.00 56.34 84 HIS A CA 1
ATOM 642 C C . HIS A 1 84 ? 1.420 -13.653 -2.718 1.00 56.34 84 HIS A C 1
ATOM 644 O O . HIS A 1 84 ? 0.308 -13.139 -2.805 1.00 56.34 84 HIS A O 1
ATOM 650 N N . PRO A 1 85 ? 2.393 -13.401 -3.618 1.00 50.78 85 PRO A N 1
ATOM 651 C CA . PRO A 1 85 ? 2.289 -12.389 -4.675 1.00 50.78 85 PRO A CA 1
ATOM 652 C C . PRO A 1 85 ? 1.195 -12.661 -5.720 1.00 50.78 85 PRO A C 1
ATOM 654 O O . PRO A 1 85 ? 0.889 -11.778 -6.509 1.00 50.78 85 PRO A O 1
ATOM 657 N N . GLY A 1 86 ? 0.608 -13.863 -5.735 1.00 52.25 86 GLY A N 1
ATOM 658 C CA . GLY A 1 86 ? -0.477 -14.251 -6.642 1.00 52.25 86 GLY A CA 1
ATOM 659 C C . GLY A 1 86 ? -1.861 -14.325 -5.993 1.00 52.25 86 GLY A C 1
ATOM 660 O O . GLY A 1 86 ? -2.773 -14.876 -6.604 1.00 52.25 86 GLY A O 1
ATOM 661 N N . ALA A 1 87 ? -2.029 -13.853 -4.755 1.00 48.22 87 ALA A N 1
ATOM 662 C CA . ALA A 1 87 ? -3.339 -13.871 -4.119 1.00 48.22 87 ALA A CA 1
ATOM 663 C C . ALA A 1 87 ? -4.243 -12.802 -4.750 1.00 48.22 87 ALA A C 1
ATOM 665 O O . ALA A 1 87 ? -3.893 -11.623 -4.726 1.00 48.22 87 ALA A O 1
ATOM 666 N N . PRO A 1 88 ? -5.382 -13.187 -5.348 1.00 44.44 88 PRO A N 1
ATOM 667 C CA . PRO A 1 88 ? -6.270 -12.220 -5.969 1.00 44.44 88 PRO A CA 1
ATOM 668 C C . PRO A 1 88 ? -6.846 -11.287 -4.896 1.00 44.44 88 PRO A C 1
ATOM 670 O O . PRO A 1 88 ? -7.345 -11.764 -3.876 1.00 44.44 88 PRO A O 1
ATOM 673 N N . ASN A 1 89 ? -6.825 -9.974 -5.160 1.00 50.19 89 ASN A N 1
ATOM 674 C CA . ASN A 1 89 ? -7.344 -8.887 -4.308 1.00 50.19 89 ASN A CA 1
ATOM 675 C C . ASN A 1 89 ? -8.887 -8.896 -4.200 1.00 50.19 89 ASN A C 1
ATOM 677 O O . ASN A 1 89 ? -9.544 -7.874 -4.382 1.00 50.19 89 ASN A O 1
ATOM 681 N N . SER A 1 90 ? -9.489 -10.065 -3.987 1.00 48.72 90 SER A N 1
ATOM 682 C CA . SER A 1 90 ? -10.935 -10.253 -3.906 1.00 48.72 90 SER A CA 1
ATOM 683 C C . SER A 1 90 ? -11.328 -10.615 -2.477 1.00 48.72 90 SER A C 1
ATOM 685 O O . SER A 1 90 ? -10.758 -11.532 -1.881 1.00 48.72 90 SER A O 1
ATOM 687 N N . GLU A 1 91 ? -12.340 -9.931 -1.933 1.00 45.84 91 GLU A N 1
ATOM 688 C CA . GLU A 1 91 ? -12.929 -10.232 -0.614 1.00 45.84 91 GLU A CA 1
ATOM 689 C C . GLU A 1 91 ? -13.289 -11.720 -0.453 1.00 45.84 91 GLU A C 1
ATOM 691 O O . GLU A 1 91 ? -13.239 -12.280 0.645 1.00 45.84 91 GLU A O 1
ATOM 696 N N . LEU A 1 92 ? -13.614 -12.378 -1.569 1.00 37.88 92 LEU A N 1
ATOM 697 C CA . LEU A 1 92 ? -13.976 -13.786 -1.631 1.00 37.88 92 LEU A CA 1
ATOM 698 C C . LEU A 1 92 ? -12.794 -14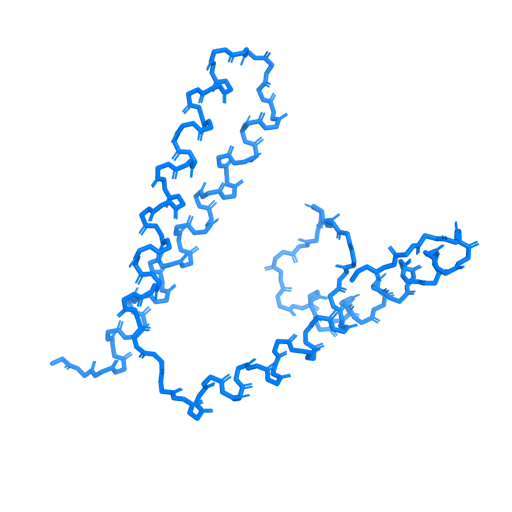.720 -1.299 1.00 37.88 92 LEU A C 1
ATOM 700 O O . LEU A 1 92 ?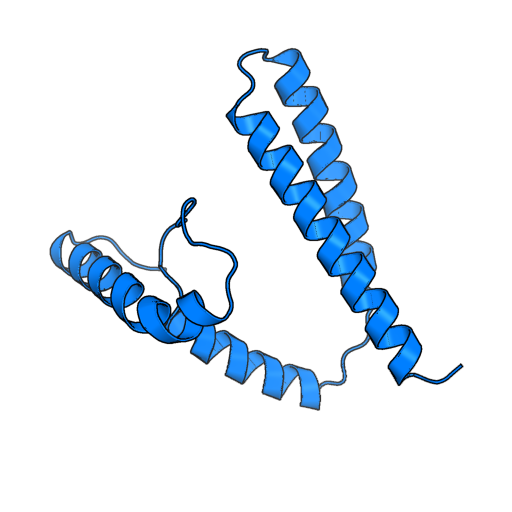 -12.981 -15.737 -0.631 1.00 37.88 92 LEU A O 1
ATOM 704 N N . PHE A 1 93 ? -11.568 -14.366 -1.693 1.00 48.78 93 PHE A N 1
ATOM 705 C CA . PHE A 1 93 ? -10.377 -15.185 -1.445 1.00 48.78 93 PHE A CA 1
ATOM 706 C C . PHE A 1 93 ? -9.931 -15.126 0.027 1.00 48.78 93 PHE A C 1
ATOM 708 O O . PHE A 1 93 ? -9.554 -16.150 0.601 1.00 48.78 93 PHE A O 1
ATOM 715 N N . HIS A 1 94 ? -10.080 -13.967 0.683 1.00 48.28 94 HIS A N 1
ATOM 716 C CA . HIS A 1 94 ? -9.811 -13.800 2.119 1.00 48.28 94 HIS A CA 1
ATOM 717 C C . HIS A 1 94 ? -10.788 -14.585 3.010 1.00 48.28 94 HIS A C 1
ATOM 719 O O . HIS A 1 94 ? -10.387 -15.057 4.074 1.00 48.28 94 HIS A O 1
ATOM 725 N N . LYS A 1 95 ? -12.043 -14.779 2.573 1.00 44.66 95 LYS A N 1
ATOM 726 C CA . LYS A 1 95 ? -13.048 -15.559 3.320 1.00 44.66 95 LYS A CA 1
ATOM 727 C C . LYS A 1 95 ? -12.983 -17.071 3.085 1.00 44.66 95 LYS A C 1
ATOM 729 O O . LYS A 1 95 ? -13.292 -17.815 4.009 1.00 44.66 95 LYS A O 1
ATOM 734 N N . LEU A 1 96 ? -12.596 -17.533 1.892 1.00 39.09 96 LEU A N 1
ATOM 735 C CA . LEU A 1 96 ? -12.654 -18.964 1.539 1.00 39.09 96 LEU A CA 1
ATOM 736 C C . LEU A 1 96 ? -11.295 -19.676 1.507 1.00 39.09 96 LEU A C 1
ATOM 738 O O . LEU A 1 96 ? -11.232 -20.857 1.834 1.00 39.09 96 LEU A O 1
ATOM 742 N N . VAL A 1 97 ? -10.209 -18.987 1.146 1.00 45.06 97 VAL A N 1
ATOM 743 C CA . VAL A 1 97 ? -8.874 -19.603 0.966 1.00 45.06 97 VAL A CA 1
ATOM 744 C C . VAL A 1 97 ? -7.851 -19.078 1.986 1.00 45.06 97 VAL A C 1
ATOM 746 O O . VAL A 1 97 ? -6.877 -19.764 2.305 1.00 45.06 97 VAL A O 1
ATOM 749 N N . GLY A 1 98 ? -8.120 -17.917 2.592 1.00 46.06 98 GLY A N 1
ATOM 750 C CA . GLY A 1 98 ? -7.361 -17.355 3.717 1.00 46.06 98 GLY A CA 1
ATOM 751 C C . GLY A 1 98 ? -7.155 -18.310 4.908 1.00 46.06 98 GLY A C 1
ATOM 752 O O . GLY A 1 98 ? -6.027 -18.409 5.386 1.00 46.06 98 GLY A O 1
ATOM 753 N N . PRO A 1 99 ? -8.163 -19.087 5.360 1.00 45.47 99 PRO A N 1
ATOM 754 C CA . PRO A 1 99 ? -8.000 -19.971 6.521 1.00 45.47 99 PRO A CA 1
ATOM 755 C C . PRO A 1 99 ? -7.161 -21.243 6.284 1.00 45.47 99 PRO A C 1
ATOM 757 O O . PRO A 1 99 ? -6.845 -21.939 7.246 1.00 45.47 99 PRO A O 1
ATOM 760 N N . GLY A 1 100 ? -6.799 -21.583 5.039 1.00 46.69 100 GLY A N 1
ATOM 761 C CA . GLY A 1 100 ? -6.115 -22.849 4.720 1.00 46.69 100 GLY A CA 1
ATOM 762 C C . GLY A 1 100 ? -4.615 -22.720 4.445 1.00 46.69 100 GLY A C 1
ATOM 763 O O . GLY A 1 100 ? -3.822 -23.559 4.873 1.00 46.69 100 GLY A O 1
ATOM 764 N N . VAL A 1 101 ? -4.198 -21.654 3.759 1.00 54.47 101 VAL A N 1
ATOM 765 C CA . VAL A 1 101 ? -2.810 -21.516 3.278 1.00 54.47 101 VAL A CA 1
ATOM 766 C C . VAL A 1 101 ? -1.835 -21.204 4.418 1.00 54.47 101 VAL A C 1
ATOM 768 O O . VAL A 1 101 ? -0.747 -21.778 4.469 1.00 54.47 101 VAL A O 1
ATOM 771 N N . GLY A 1 102 ? -2.238 -20.376 5.389 1.00 54.97 102 GLY A N 1
ATOM 772 C CA . GLY A 1 102 ? -1.418 -20.085 6.573 1.00 54.97 102 GLY A CA 1
ATOM 773 C C . GLY A 1 102 ? -1.176 -21.311 7.465 1.00 54.97 102 GLY A C 1
ATOM 774 O O . GLY A 1 102 ? -0.129 -21.418 8.103 1.00 54.97 102 GLY A O 1
ATOM 775 N N . LEU A 1 103 ? -2.104 -22.276 7.477 1.00 62.25 103 LEU A N 1
ATOM 776 C CA . LEU A 1 103 ? -1.943 -23.522 8.229 1.00 62.25 103 LEU A CA 1
ATOM 777 C C . LEU A 1 103 ? -0.897 -24.439 7.582 1.00 62.25 103 LEU A C 1
ATOM 779 O O . LEU A 1 103 ? -0.072 -25.010 8.292 1.00 62.25 103 LEU A O 1
ATOM 783 N N . VAL A 1 104 ? -0.904 -24.551 6.250 1.00 64.75 104 VAL A N 1
ATOM 784 C CA . VAL A 1 104 ? 0.073 -25.362 5.502 1.00 64.75 104 VAL A CA 1
ATOM 785 C C . VAL A 1 104 ? 1.484 -24.797 5.652 1.00 64.75 104 VAL A C 1
ATOM 787 O O . VAL A 1 104 ? 2.425 -25.564 5.859 1.00 64.75 104 VAL A O 1
ATOM 790 N N . ASP A 1 105 ? 1.637 -23.472 5.608 1.00 62.94 105 ASP A N 1
ATOM 791 C CA . ASP A 1 105 ? 2.943 -22.821 5.758 1.00 62.94 105 ASP A CA 1
ATOM 792 C C . ASP A 1 105 ? 3.497 -22.994 7.182 1.00 62.94 105 ASP A C 1
ATOM 794 O O . ASP A 1 105 ? 4.626 -23.449 7.351 1.00 62.94 105 ASP A O 1
ATOM 798 N N . ARG A 1 106 ? 2.666 -22.795 8.218 1.00 68.69 106 ARG A N 1
ATOM 799 C CA . ARG A 1 106 ? 3.055 -23.060 9.617 1.00 68.69 106 ARG A CA 1
ATOM 800 C C . ARG A 1 106 ? 3.355 -24.531 9.889 1.00 68.69 106 ARG A C 1
ATOM 802 O O . ARG A 1 106 ? 4.253 -24.836 10.673 1.00 68.69 106 ARG A O 1
ATOM 809 N N . LEU A 1 107 ? 2.608 -25.449 9.273 1.00 68.62 107 LEU A N 1
ATOM 810 C CA . LEU A 1 107 ? 2.876 -26.883 9.376 1.00 68.62 107 LEU A CA 1
ATOM 811 C C . LEU A 1 107 ? 4.231 -27.217 8.740 1.00 68.62 107 LEU A C 1
ATOM 813 O O . LEU A 1 107 ? 5.038 -27.912 9.353 1.00 68.62 107 LEU A O 1
ATOM 817 N N . ARG A 1 108 ? 4.518 -26.668 7.556 1.00 69.19 108 ARG A N 1
ATOM 818 C CA . ARG A 1 108 ? 5.818 -26.805 6.886 1.00 69.19 108 ARG A CA 1
ATOM 819 C C . ARG A 1 108 ? 6.955 -26.186 7.703 1.00 69.19 108 ARG A C 1
ATOM 821 O O . ARG A 1 108 ? 8.018 -26.793 7.798 1.00 69.19 108 ARG A O 1
ATOM 828 N N . ASP A 1 109 ? 6.755 -25.028 8.318 1.00 69.19 109 ASP A N 1
ATOM 829 C CA . ASP A 1 109 ? 7.780 -24.372 9.139 1.00 69.19 109 ASP A CA 1
ATOM 830 C C . ASP A 1 109 ? 8.094 -25.164 10.409 1.00 69.19 109 ASP A C 1
ATOM 832 O O . ASP A 1 109 ? 9.267 -25.378 10.723 1.00 69.19 109 ASP A O 1
ATOM 836 N N . LYS A 1 110 ? 7.067 -25.718 11.069 1.00 72.44 110 LYS A N 1
ATOM 837 C CA . LYS A 1 110 ? 7.247 -26.639 12.202 1.00 72.44 110 LYS A CA 1
ATOM 838 C C . LYS A 1 110 ? 7.967 -27.926 11.805 1.00 72.44 110 LYS A C 1
ATOM 840 O O . LYS A 1 110 ? 8.815 -28.394 12.556 1.00 72.44 110 LYS A O 1
ATOM 845 N N . LEU A 1 111 ? 7.662 -28.482 10.631 1.00 72.06 111 LEU A N 1
ATOM 846 C CA . LEU A 1 111 ? 8.318 -29.693 10.122 1.00 72.06 111 LEU A CA 1
ATOM 847 C C . LEU A 1 111 ? 9.760 -29.445 9.657 1.00 72.06 111 LEU A C 1
ATOM 849 O O . LEU A 1 111 ? 10.579 -30.356 9.704 1.00 72.06 111 LEU A O 1
ATOM 853 N N . THR A 1 112 ? 10.083 -28.227 9.219 1.00 76.56 112 THR A N 1
ATOM 854 C CA . THR A 1 112 ? 11.432 -27.852 8.755 1.00 76.56 112 THR A CA 1
ATOM 855 C C . THR A 1 112 ? 12.281 -27.163 9.828 1.00 76.56 112 THR A C 1
ATOM 857 O O . THR A 1 112 ? 13.407 -26.760 9.540 1.00 76.56 112 THR A O 1
ATOM 860 N N . GLY A 1 113 ? 11.776 -27.048 11.063 1.00 63.41 113 GLY A N 1
ATOM 861 C CA . GLY A 1 113 ? 12.517 -26.524 12.215 1.00 63.41 113 GLY A CA 1
ATOM 862 C C . GLY A 1 113 ? 12.850 -25.031 12.140 1.00 63.41 113 GLY A C 1
ATOM 863 O O . GLY A 1 113 ? 13.794 -24.589 12.791 1.00 63.41 113 GLY A O 1
ATOM 864 N N . ARG A 1 114 ? 12.115 -24.241 11.346 1.00 59.56 114 ARG A N 1
ATOM 865 C CA . ARG A 1 114 ? 12.345 -22.792 11.227 1.00 59.56 114 ARG A CA 1
ATOM 866 C C . ARG A 1 114 ? 11.433 -22.018 12.177 1.00 59.56 114 ARG A C 1
ATOM 868 O O . ARG A 1 114 ? 10.228 -22.247 12.208 1.00 59.56 114 ARG A O 1
ATOM 875 N N . ALA A 1 115 ? 12.013 -21.096 12.944 1.00 49.03 115 ALA A N 1
ATOM 876 C CA . ALA A 1 115 ? 11.268 -20.233 13.853 1.00 49.03 115 ALA A CA 1
ATOM 877 C C . ALA A 1 115 ? 10.344 -19.286 13.066 1.00 49.03 115 ALA A C 1
ATOM 879 O O . ALA A 1 115 ? 10.806 -18.517 12.224 1.00 49.03 115 ALA A O 1
ATOM 880 N N . THR A 1 116 ? 9.043 -19.350 13.347 1.00 55.31 116 THR A N 1
ATOM 881 C CA . THR A 1 116 ? 8.059 -18.342 12.941 1.00 55.31 116 THR A CA 1
ATOM 882 C C . THR A 1 116 ? 8.103 -17.205 13.961 1.00 55.31 116 THR A C 1
ATOM 884 O O . THR A 1 116 ? 7.848 -17.463 15.139 1.00 55.31 116 THR A O 1
ATOM 887 N N . GLY A 1 117 ? 8.475 -15.999 13.526 1.00 46.69 117 GLY A N 1
ATOM 888 C CA . GLY A 1 117 ? 8.331 -14.770 14.317 1.00 46.69 117 GLY A CA 1
ATOM 889 C C . GLY A 1 117 ? 6.881 -14.322 14.422 1.00 46.69 117 GLY A C 1
ATOM 890 O O . GLY A 1 117 ? 6.096 -14.667 13.507 1.00 46.69 117 GLY A O 1
#

Foldseek 3Di:
DDPVVVVVVLVVVLVVLVVVLVVLVVVLVVDPDPVVNVVSVVVSVVSVVVSVVSVVPDDDDPVVVVVVVVVVVVLVQQAALDDPPPQDPDPVCCVPVSNPRNVVNVVVCVVVVHDRD

Organism: NCBI:txid35754